Protein AF-A0A0A9CPP1-F1 (afdb_monomer_lite)

InterPro domains:
  IPR005804 Fatty acid desaturase domain [PF00487] (7-108)
  IPR012171 Fatty acid desaturase [PTHR32100] (2-114)

Sequence (118 aa):
MVSTTCWCIMLASLFAMACVFGPVQVLKMYGLPYLVFVMWLDLVTYLHHHGHHDLPWYRGEEWSYLRGGLTTVDRDYGWINNIHHNIGTHVIHHLFPQIPHYHLVEAVSSLHPLVLFF

Organism: Arundo donax (NCBI:txid35708)

Foldseek 3Di:
DVVVVVVVVVVVVLVVCCVVVNNVVSCVPPVVVVVVVVVVVVVVVCQFQDDPDDQDDDDDPRDDLLSSLLSTAADDPDPCCVVVLVCSLRSVCSVCVVPGSVCSVVVCVVCVVPSPPD

Secondary structure (DSSP, 8-state):
-HHHHHHHHHHHHHHHHHHHH-HHHHIIIIIHHHHHHHHHHHHHHHHHH--SS------GGG--HHHHHHT------GGGTTTTTTTT-HHHHHH-TTS-TTTHHHHHHHHHHHHTT-

Radius of gyration: 18.93 Å; chains: 1; bounding box: 43×38×48 Å

pLDDT: mean 90.78, std 11.76, range [37.59, 98.56]

Structure (mmCIF, N/CA/C/O backbone):
data_AF-A0A0A9CPP1-F1
#
_entry.id   AF-A0A0A9CPP1-F1
#
loop_
_atom_site.group_PDB
_atom_site.id
_atom_site.type_symbol
_atom_site.label_atom_id
_atom_site.label_alt_id
_atom_site.label_comp_id
_atom_site.label_asym_id
_atom_site.label_entity_id
_atom_site.label_seq_id
_atom_site.pdbx_PDB_ins_code
_atom_site.Cartn_x
_atom_site.Cartn_y
_atom_site.Cartn_z
_atom_site.occupancy
_atom_site.B_iso_or_equiv
_atom_site.auth_seq_id
_atom_site.auth_comp_id
_atom_site.auth_asym_id
_atom_site.auth_atom_id
_atom_site.pdbx_PDB_model_num
ATOM 1 N N . MET A 1 1 ? 12.052 17.957 -2.117 1.00 85.25 1 MET A N 1
ATOM 2 C CA . MET A 1 1 ? 13.307 17.689 -2.856 1.00 85.25 1 MET A CA 1
ATOM 3 C C . MET A 1 1 ? 13.646 16.204 -2.870 1.00 85.25 1 MET A C 1
ATOM 5 O O . MET A 1 1 ? 13.706 15.657 -3.956 1.00 85.25 1 MET A O 1
ATOM 9 N N . VAL A 1 2 ? 13.789 15.532 -1.717 1.00 95.25 2 VAL A N 1
ATOM 10 C CA . VAL A 1 2 ? 14.128 14.089 -1.662 1.00 95.25 2 VAL A CA 1
ATOM 11 C C . VAL A 1 2 ? 13.146 13.211 -2.449 1.00 95.25 2 VAL A C 1
ATOM 13 O O . VAL A 1 2 ? 13.579 12.433 -3.289 1.00 95.25 2 VAL A O 1
ATOM 16 N N . SER A 1 3 ? 11.834 13.383 -2.251 1.00 95.25 3 SER A N 1
ATOM 17 C CA . SER A 1 3 ? 10.810 12.613 -2.973 1.00 95.25 3 SER A CA 1
ATOM 18 C C . SER A 1 3 ? 10.923 12.772 -4.492 1.00 95.25 3 SER A C 1
ATOM 20 O O . SER A 1 3 ? 10.974 11.780 -5.209 1.00 95.25 3 SER A O 1
ATOM 22 N N . THR A 1 4 ? 11.028 14.010 -4.980 1.00 96.12 4 THR A N 1
ATOM 23 C CA . THR A 1 4 ? 11.222 14.320 -6.404 1.00 96.12 4 THR A CA 1
ATOM 24 C C . THR A 1 4 ? 12.469 13.638 -6.958 1.00 96.12 4 THR A C 1
ATOM 26 O O . THR A 1 4 ? 12.401 13.003 -8.006 1.00 96.12 4 THR A O 1
ATOM 29 N N . THR A 1 5 ? 13.589 13.703 -6.235 1.00 97.38 5 THR A N 1
ATOM 30 C CA . THR A 1 5 ? 14.833 13.038 -6.635 1.00 97.38 5 THR A CA 1
ATOM 31 C C . THR A 1 5 ? 14.661 11.519 -6.724 1.00 97.38 5 THR A C 1
ATOM 33 O O . THR A 1 5 ? 15.059 10.929 -7.725 1.00 97.38 5 THR A O 1
ATOM 36 N N . CYS A 1 6 ? 14.030 10.880 -5.733 1.00 97.62 6 CYS A N 1
ATOM 37 C CA . CYS A 1 6 ? 13.767 9.437 -5.751 1.00 97.62 6 CYS A CA 1
ATOM 38 C C . CYS A 1 6 ? 12.897 9.021 -6.946 1.00 97.62 6 CYS A C 1
ATOM 40 O O . CYS A 1 6 ? 13.201 8.028 -7.606 1.00 97.62 6 CYS A O 1
ATOM 42 N N . TRP A 1 7 ? 11.857 9.799 -7.260 1.00 97.19 7 TRP A N 1
ATOM 43 C CA . TRP A 1 7 ? 11.009 9.558 -8.430 1.00 97.19 7 TRP A CA 1
ATOM 44 C C . TRP A 1 7 ? 11.787 9.680 -9.741 1.00 97.19 7 TRP A C 1
ATOM 46 O O . TRP A 1 7 ? 11.686 8.795 -10.591 1.00 97.19 7 TRP A O 1
ATOM 56 N N . CYS A 1 8 ? 12.609 10.721 -9.896 1.00 97.94 8 CYS A N 1
ATOM 57 C CA . CYS A 1 8 ? 13.445 10.877 -11.086 1.00 97.94 8 CYS A CA 1
ATOM 58 C C . CYS A 1 8 ? 14.426 9.711 -11.258 1.00 97.94 8 CYS A C 1
ATOM 60 O O . CYS A 1 8 ? 14.574 9.206 -12.370 1.00 97.94 8 CYS A O 1
ATOM 62 N N . ILE A 1 9 ? 15.060 9.255 -10.172 1.00 98.19 9 ILE A N 1
ATOM 63 C CA . ILE A 1 9 ? 15.967 8.099 -10.202 1.00 98.19 9 ILE A CA 1
ATOM 64 C C . ILE A 1 9 ? 15.213 6.841 -10.639 1.00 98.19 9 ILE A C 1
ATOM 66 O O . ILE A 1 9 ? 15.661 6.168 -11.562 1.00 98.19 9 ILE A O 1
ATOM 70 N N . MET A 1 10 ? 14.051 6.553 -10.042 1.00 97.12 10 MET A N 1
ATOM 71 C CA . MET A 1 10 ? 13.237 5.388 -10.407 1.00 97.12 10 MET A CA 1
ATOM 72 C C . MET A 1 10 ? 12.867 5.394 -11.897 1.00 97.12 10 MET A C 1
ATOM 74 O O . MET A 1 10 ? 13.075 4.398 -12.592 1.00 97.12 10 MET A O 1
ATOM 78 N N . LEU A 1 11 ? 12.367 6.522 -12.412 1.00 97.56 11 LEU A N 1
ATOM 79 C CA . LEU A 1 11 ? 11.989 6.650 -13.823 1.00 97.56 11 LEU A CA 1
ATOM 80 C C . LEU A 1 11 ? 13.194 6.485 -14.758 1.00 97.56 11 LEU A C 1
ATOM 82 O O . LEU A 1 11 ? 13.094 5.779 -15.762 1.00 97.56 11 LEU A O 1
ATOM 86 N N . ALA A 1 12 ? 14.341 7.078 -14.414 1.00 98.44 12 ALA A N 1
ATOM 87 C CA . ALA A 1 12 ? 15.573 6.921 -15.181 1.00 98.44 12 ALA A CA 1
ATOM 88 C C . ALA A 1 12 ? 16.065 5.463 -15.185 1.00 98.44 12 ALA A C 1
ATOM 90 O O . ALA A 1 12 ? 16.463 4.957 -16.233 1.00 98.44 12 ALA A O 1
ATOM 91 N N . SER A 1 13 ? 15.990 4.762 -14.048 1.00 98.12 13 SER A N 1
ATOM 92 C CA . SER A 1 13 ? 16.339 3.341 -13.952 1.00 98.12 13 SER A CA 1
ATOM 93 C C . SER A 1 13 ? 15.414 2.462 -14.795 1.00 98.12 13 SER A C 1
ATOM 95 O O . SER A 1 13 ? 15.901 1.607 -15.532 1.00 98.12 13 SER A O 1
ATOM 97 N N . LEU A 1 14 ? 14.097 2.683 -14.741 1.00 98.00 14 LEU A N 1
ATOM 98 C CA . LEU A 1 14 ? 13.128 1.953 -15.569 1.00 98.00 14 LEU A CA 1
ATOM 99 C C . LEU A 1 14 ? 13.359 2.204 -17.063 1.00 98.00 14 LEU A C 1
ATOM 101 O O . LEU A 1 14 ? 13.321 1.260 -17.852 1.00 98.00 14 LEU A O 1
ATOM 105 N N . PHE A 1 15 ? 13.654 3.450 -17.445 1.00 98.31 15 PHE A N 1
ATOM 106 C CA . PHE A 1 15 ? 13.994 3.801 -18.822 1.00 98.31 15 PHE A CA 1
ATOM 107 C C . PHE A 1 15 ? 15.286 3.113 -19.281 1.00 98.31 15 PHE A C 1
ATOM 109 O O . PHE A 1 15 ? 15.295 2.459 -20.321 1.00 98.31 15 PHE A O 1
ATOM 116 N N . ALA A 1 16 ? 16.352 3.176 -18.478 1.00 98.56 16 ALA A N 1
ATOM 117 C CA . ALA A 1 16 ? 17.609 2.493 -18.771 1.00 98.56 16 ALA A CA 1
ATOM 118 C C . ALA A 1 16 ? 17.409 0.974 -18.924 1.00 98.56 16 ALA A C 1
ATOM 120 O O . ALA A 1 16 ? 17.894 0.381 -19.888 1.00 98.56 16 ALA A O 1
ATOM 121 N N . MET A 1 17 ? 16.633 0.344 -18.036 1.00 98.31 17 MET A N 1
ATOM 122 C CA . MET A 1 17 ? 16.286 -1.076 -18.157 1.00 98.31 17 MET A CA 1
ATOM 123 C C . MET A 1 17 ? 15.471 -1.369 -19.420 1.00 98.31 17 MET A C 1
ATOM 125 O O . MET A 1 17 ? 15.704 -2.393 -20.058 1.00 98.31 17 MET A O 1
ATOM 129 N N . ALA A 1 18 ? 14.558 -0.483 -19.822 1.00 98.25 18 ALA A N 1
ATOM 130 C CA . ALA A 1 18 ? 13.790 -0.649 -21.054 1.00 98.25 18 ALA A CA 1
ATOM 131 C C . ALA A 1 18 ? 14.683 -0.551 -22.301 1.00 98.25 18 ALA A C 1
ATOM 133 O O . ALA A 1 18 ? 14.459 -1.285 -23.261 1.00 98.25 18 ALA A O 1
ATOM 134 N N . CYS A 1 19 ? 15.719 0.294 -22.278 1.00 98.31 19 CYS A N 1
ATOM 135 C CA . CYS A 1 19 ? 16.718 0.367 -23.344 1.00 98.31 19 CYS A CA 1
ATOM 136 C C . CYS A 1 19 ? 17.603 -0.889 -23.420 1.00 98.31 19 CYS A C 1
ATOM 138 O O . CYS A 1 19 ? 17.942 -1.315 -24.520 1.00 98.31 19 CYS A O 1
ATOM 140 N N . VAL A 1 20 ? 17.973 -1.483 -22.279 1.00 98.31 20 VAL A N 1
ATOM 141 C CA . VAL A 1 20 ? 18.879 -2.649 -22.222 1.00 98.31 20 VAL A CA 1
ATOM 142 C C . VAL A 1 20 ? 18.149 -3.973 -22.470 1.00 98.31 20 VAL A C 1
ATOM 144 O O . VAL A 1 20 ? 18.632 -4.813 -23.224 1.00 98.31 20 VAL A O 1
ATOM 147 N N . PHE A 1 21 ? 16.988 -4.173 -21.843 1.00 97.62 21 PHE A N 1
ATOM 148 C CA . PHE A 1 21 ? 16.251 -5.446 -21.846 1.00 97.62 21 PHE A CA 1
ATOM 149 C C . PHE A 1 21 ? 14.990 -5.427 -22.721 1.00 97.62 21 PHE A C 1
ATOM 151 O O . PHE A 1 21 ? 14.325 -6.450 -22.881 1.00 97.62 21 PHE A O 1
ATOM 158 N N . GLY A 1 22 ? 14.652 -4.270 -23.287 1.00 98.12 22 GLY A N 1
ATOM 159 C CA . GLY A 1 22 ? 13.445 -4.055 -24.073 1.00 98.12 22 GLY A CA 1
ATOM 160 C C . GLY A 1 22 ? 12.240 -3.628 -23.218 1.00 98.12 22 GLY A C 1
ATOM 161 O O . GLY A 1 22 ? 12.043 -4.114 -22.098 1.00 98.12 22 GLY A O 1
ATOM 162 N N . PRO A 1 23 ? 11.366 -2.753 -23.747 1.00 97.06 23 PRO A N 1
ATOM 163 C CA . PRO A 1 23 ? 10.232 -2.206 -22.999 1.00 97.06 23 PRO A CA 1
ATOM 164 C C . PRO A 1 23 ? 9.194 -3.270 -22.617 1.00 97.06 23 PRO A C 1
ATOM 166 O O . PRO A 1 23 ? 8.598 -3.190 -21.547 1.00 97.06 23 PRO A O 1
ATOM 169 N N . VAL A 1 24 ? 9.006 -4.300 -23.451 1.00 98.00 24 VAL A N 1
ATOM 170 C CA . VAL A 1 24 ? 8.065 -5.400 -23.171 1.00 98.00 24 VAL A CA 1
ATOM 171 C C . VAL A 1 24 ? 8.496 -6.194 -21.937 1.00 98.00 24 VAL A C 1
ATOM 173 O O . VAL A 1 24 ? 7.652 -6.560 -21.121 1.00 98.00 24 VAL A O 1
ATOM 176 N N . GLN A 1 25 ? 9.798 -6.432 -21.761 1.00 97.88 25 GLN A N 1
ATOM 177 C CA . GLN A 1 25 ? 10.305 -7.167 -20.604 1.00 97.88 25 GLN A CA 1
ATOM 178 C C . GLN A 1 25 ? 10.105 -6.368 -19.311 1.00 97.88 25 GLN A C 1
ATOM 180 O O . GLN A 1 25 ? 9.624 -6.917 -18.320 1.00 97.88 25 GLN A O 1
ATOM 185 N N . VAL A 1 26 ? 10.392 -5.062 -19.332 1.00 98.25 26 VAL A N 1
ATOM 186 C CA . VAL A 1 26 ? 10.143 -4.168 -18.186 1.00 98.25 26 VAL A CA 1
ATOM 187 C C . VAL A 1 26 ? 8.651 -4.081 -17.865 1.00 98.25 26 VAL A C 1
ATOM 189 O O . VAL A 1 26 ? 8.267 -4.173 -16.698 1.00 98.25 26 VAL A O 1
ATOM 192 N N . LEU A 1 27 ? 7.787 -3.982 -18.879 1.00 97.56 27 LEU A N 1
ATOM 193 C CA . LEU A 1 27 ? 6.338 -3.982 -18.679 1.00 97.56 27 LEU A CA 1
ATOM 194 C C . LEU A 1 27 ? 5.863 -5.275 -18.002 1.00 97.56 27 LEU A C 1
ATOM 196 O O . LEU A 1 27 ? 5.079 -5.208 -17.063 1.00 97.56 27 LEU A O 1
ATOM 200 N N . LYS A 1 28 ? 6.353 -6.443 -18.430 1.00 97.69 28 LYS A N 1
ATOM 201 C CA . LYS A 1 28 ? 5.955 -7.734 -17.845 1.00 97.69 28 LYS A CA 1
ATOM 202 C C . LYS A 1 28 ? 6.444 -7.918 -16.410 1.00 97.69 28 LYS A C 1
ATOM 204 O O . LYS A 1 28 ? 5.701 -8.450 -15.594 1.00 97.69 28 LYS A O 1
ATOM 209 N N . MET A 1 29 ? 7.674 -7.501 -16.113 1.00 96.81 29 MET A N 1
ATOM 210 C CA . MET A 1 29 ? 8.308 -7.760 -14.813 1.00 96.81 29 MET A CA 1
ATOM 211 C C . MET A 1 29 ? 8.023 -6.687 -13.761 1.00 96.81 29 MET A C 1
ATOM 213 O O . MET A 1 29 ? 8.085 -6.981 -12.573 1.00 96.81 29 MET A O 1
ATOM 217 N N . TYR A 1 30 ? 7.727 -5.456 -14.180 1.00 96.75 30 TYR A N 1
ATOM 218 C CA . TYR A 1 30 ? 7.488 -4.334 -13.272 1.00 96.75 30 TYR A CA 1
ATOM 219 C C . TYR A 1 30 ? 6.114 -3.704 -13.488 1.00 96.75 30 TYR A C 1
ATOM 221 O O . TYR A 1 30 ? 5.331 -3.613 -12.549 1.00 96.75 30 TYR A O 1
ATOM 229 N N . GLY A 1 31 ? 5.790 -3.314 -14.724 1.00 96.94 31 GLY A N 1
ATOM 230 C CA . GLY A 1 31 ? 4.564 -2.564 -15.010 1.00 96.94 31 GLY A CA 1
ATOM 231 C C . GLY A 1 31 ? 3.279 -3.331 -14.680 1.00 96.94 31 GLY A C 1
ATOM 232 O O . GLY A 1 31 ? 2.438 -2.820 -13.949 1.00 96.94 31 GLY A O 1
ATOM 233 N N . LEU A 1 32 ? 3.133 -4.566 -15.169 1.00 97.88 32 LEU A N 1
ATOM 234 C CA . LEU A 1 32 ? 1.954 -5.395 -14.906 1.00 97.88 32 LEU A CA 1
ATOM 235 C C . LEU A 1 32 ? 1.807 -5.747 -13.414 1.00 97.88 32 LEU A C 1
ATOM 237 O O . LEU A 1 32 ? 0.726 -5.496 -12.881 1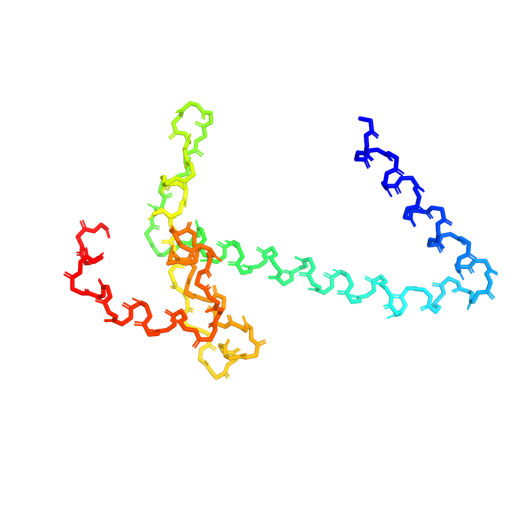.00 97.88 32 LEU A O 1
ATOM 241 N N . PRO A 1 33 ? 2.842 -6.249 -12.703 1.00 97.12 33 PRO A N 1
ATOM 242 C CA . PRO A 1 33 ? 2.749 -6.468 -11.259 1.00 97.12 33 PRO A CA 1
ATOM 243 C C . PRO A 1 33 ? 2.391 -5.202 -10.477 1.00 97.12 33 PRO A C 1
ATOM 245 O O . PRO A 1 33 ? 1.546 -5.260 -9.586 1.00 97.12 33 PRO A O 1
ATOM 248 N N . TYR A 1 34 ? 2.978 -4.056 -10.836 1.00 97.12 34 TYR A N 1
ATOM 249 C CA . TYR A 1 34 ? 2.670 -2.774 -10.205 1.00 97.12 34 TYR A CA 1
ATOM 250 C C . TYR A 1 34 ? 1.202 -2.380 -10.400 1.00 97.12 34 TYR A C 1
ATOM 252 O O . TYR A 1 34 ? 0.531 -2.044 -9.430 1.00 97.12 34 TYR A O 1
ATOM 260 N N . LEU A 1 35 ? 0.677 -2.476 -11.626 1.00 97.81 35 LEU A N 1
ATOM 261 C CA . LEU A 1 35 ? -0.729 -2.170 -11.908 1.00 97.81 35 LEU A CA 1
ATOM 262 C C . LEU A 1 35 ? -1.679 -3.085 -11.133 1.00 97.81 35 LEU A C 1
ATOM 264 O O . LEU A 1 35 ? -2.647 -2.599 -10.555 1.00 97.81 35 LEU A O 1
ATOM 268 N N . VAL A 1 36 ? -1.400 -4.391 -11.091 1.00 97.12 36 VAL A N 1
ATOM 269 C CA . VAL A 1 36 ? -2.205 -5.348 -10.315 1.00 97.12 36 VAL A CA 1
ATOM 270 C C . VAL A 1 36 ? -2.188 -4.987 -8.832 1.00 97.12 36 VAL A C 1
ATOM 272 O O . VAL A 1 36 ? -3.245 -4.955 -8.210 1.00 97.12 36 VAL A O 1
ATOM 275 N N . PHE A 1 37 ? -1.017 -4.667 -8.279 1.00 95.62 37 PHE A N 1
ATOM 276 C CA . PHE A 1 37 ? -0.881 -4.270 -6.881 1.00 95.62 37 PHE A CA 1
ATOM 277 C C . PHE A 1 37 ? -1.635 -2.973 -6.560 1.00 95.62 37 PHE A C 1
ATOM 279 O O . PHE A 1 37 ? -2.345 -2.926 -5.559 1.00 95.62 37 PHE A O 1
ATOM 286 N N . VAL A 1 38 ? -1.534 -1.949 -7.417 1.00 97.12 38 VAL A N 1
ATOM 287 C CA . VAL A 1 38 ? -2.264 -0.679 -7.253 1.00 97.12 38 VAL A CA 1
ATOM 288 C C . VAL A 1 38 ? -3.772 -0.909 -7.313 1.00 97.12 38 VAL A C 1
ATOM 290 O O . VAL A 1 38 ? -4.477 -0.506 -6.396 1.00 97.12 38 VAL A O 1
ATOM 293 N N . MET A 1 39 ? -4.265 -1.615 -8.337 1.00 97.50 39 MET A N 1
ATOM 294 C CA . MET A 1 39 ? -5.697 -1.919 -8.460 1.00 97.50 39 MET A CA 1
ATOM 295 C C . MET A 1 39 ? -6.215 -2.730 -7.268 1.00 97.50 39 MET A C 1
ATOM 297 O O . MET A 1 39 ? -7.320 -2.484 -6.789 1.00 97.50 39 MET A O 1
ATOM 301 N N . TRP A 1 40 ? -5.426 -3.692 -6.781 1.00 95.81 40 TRP A N 1
ATOM 302 C CA . TRP A 1 40 ? -5.770 -4.475 -5.599 1.00 95.81 40 TRP A CA 1
ATOM 303 C C . TRP A 1 40 ? -5.832 -3.608 -4.337 1.00 95.81 40 TRP A C 1
ATOM 305 O O . TRP A 1 40 ? -6.836 -3.672 -3.630 1.00 95.81 40 TRP A O 1
ATOM 315 N N . LEU A 1 41 ? -4.818 -2.773 -4.076 1.00 95.44 41 LEU A N 1
ATOM 316 C CA . LEU A 1 41 ? -4.808 -1.875 -2.918 1.00 95.44 41 LEU A CA 1
ATOM 317 C C . LEU A 1 41 ? -5.942 -0.845 -2.958 1.00 95.44 41 LEU A C 1
ATOM 319 O O . LEU A 1 41 ? -6.575 -0.607 -1.928 1.00 95.44 41 LEU A O 1
ATOM 323 N N . ASP A 1 42 ? -6.230 -0.264 -4.121 1.00 96.50 42 ASP A N 1
ATOM 324 C CA . ASP A 1 42 ? -7.344 0.673 -4.291 1.00 96.50 42 ASP A CA 1
ATOM 325 C C . ASP A 1 42 ? -8.681 -0.012 -4.001 1.00 96.50 42 ASP A C 1
ATOM 327 O O . ASP A 1 42 ? -9.510 0.529 -3.267 1.00 96.50 42 ASP A O 1
ATOM 331 N N . LEU A 1 43 ? -8.875 -1.232 -4.517 1.00 95.62 43 LEU A N 1
ATOM 332 C CA . LEU A 1 43 ? -10.089 -2.009 -4.286 1.00 95.62 43 LEU A CA 1
ATOM 333 C C . LEU A 1 43 ? -10.297 -2.313 -2.798 1.00 95.62 43 LEU A C 1
ATOM 335 O O . LEU A 1 43 ? -11.371 -2.032 -2.267 1.00 95.62 43 LEU A O 1
ATOM 339 N N . VAL A 1 44 ? -9.299 -2.879 -2.113 1.00 95.12 44 VAL A N 1
ATOM 340 C CA . VAL A 1 44 ? -9.445 -3.232 -0.687 1.00 95.12 44 VAL A CA 1
ATOM 341 C C . VAL A 1 44 ? -9.604 -1.986 0.181 1.00 95.12 44 VAL A C 1
ATOM 343 O O . VAL A 1 44 ? -10.444 -1.977 1.074 1.00 95.12 44 VAL A O 1
ATOM 346 N N . THR A 1 45 ? -8.894 -0.896 -0.130 1.00 93.06 45 THR A N 1
ATOM 347 C CA . THR A 1 45 ? -9.062 0.387 0.568 1.00 93.06 45 THR A CA 1
ATOM 348 C C . THR A 1 45 ? -10.481 0.913 0.375 1.00 93.06 45 THR A C 1
ATOM 350 O O . THR A 1 45 ? -11.150 1.260 1.344 1.00 93.06 45 THR A O 1
ATOM 353 N N . TYR A 1 46 ? -10.996 0.913 -0.855 1.00 92.94 46 TYR A N 1
ATOM 354 C CA . TYR A 1 46 ? -12.376 1.310 -1.109 1.00 92.94 46 TYR A CA 1
ATOM 355 C C . TYR A 1 46 ? -13.362 0.481 -0.274 1.00 92.94 46 TYR A C 1
ATOM 357 O O . TYR A 1 46 ? -14.202 1.055 0.419 1.00 92.94 46 TYR A O 1
ATOM 365 N N . LEU A 1 47 ? -13.216 -0.848 -0.274 1.00 92.88 47 LEU A N 1
ATOM 366 C CA . LEU A 1 47 ? -14.082 -1.761 0.477 1.00 92.88 47 LEU A CA 1
ATOM 367 C C . LEU A 1 47 ? -13.992 -1.576 1.997 1.00 92.88 47 LEU A C 1
ATOM 369 O O . LEU A 1 47 ? -15.002 -1.746 2.682 1.00 92.88 47 LEU A O 1
ATOM 373 N N . HIS A 1 48 ? -12.821 -1.240 2.537 1.00 93.00 48 HIS A N 1
ATOM 374 C CA . HIS A 1 48 ? -12.648 -0.979 3.970 1.00 93.00 48 HIS A CA 1
ATOM 375 C C . HIS A 1 48 ? -13.241 0.364 4.405 1.00 93.00 48 HIS A C 1
ATOM 377 O O . HIS A 1 48 ? -13.582 0.532 5.570 1.00 93.00 48 HIS A O 1
ATOM 383 N N . HIS A 1 49 ? -13.379 1.318 3.487 1.00 90.62 49 HIS A N 1
ATOM 384 C CA . HIS A 1 49 ? -13.869 2.664 3.788 1.00 90.62 49 HIS A CA 1
ATOM 385 C C . HIS A 1 49 ? -15.302 2.930 3.290 1.00 90.62 49 HIS A C 1
ATOM 387 O O . HIS A 1 49 ? -15.813 4.031 3.470 1.00 90.62 49 HIS A O 1
ATOM 393 N N . HIS A 1 50 ? -15.964 1.940 2.680 1.00 88.69 50 HIS A N 1
ATOM 394 C CA . HIS A 1 50 ? -17.353 2.030 2.213 1.00 88.69 50 HIS A CA 1
ATOM 395 C C . HIS A 1 50 ? -18.120 0.767 2.610 1.00 88.69 50 HIS A C 1
ATOM 397 O O . HIS A 1 50 ? -17.701 -0.331 2.255 1.00 88.69 50 HIS A O 1
ATOM 403 N N . GLY A 1 51 ? -19.242 0.900 3.325 1.00 77.44 51 GLY A N 1
ATOM 404 C CA . GLY A 1 51 ? -20.031 -0.215 3.867 1.00 77.44 51 GLY A CA 1
ATOM 405 C C . GLY A 1 51 ? -21.531 -0.115 3.576 1.00 77.44 51 GLY A C 1
ATOM 406 O O . GLY A 1 51 ? -21.975 0.769 2.854 1.00 77.44 51 GLY A O 1
ATOM 407 N N . HIS A 1 52 ? -22.322 -1.040 4.138 1.00 68.25 52 HIS A N 1
ATOM 408 C CA . HIS A 1 52 ? -23.793 -1.022 4.029 1.00 68.25 52 HIS A CA 1
ATOM 409 C C . HIS A 1 52 ? -24.443 0.164 4.758 1.00 68.25 52 HIS A C 1
ATOM 411 O O . HIS A 1 52 ? -25.576 0.523 4.449 1.00 68.25 52 HIS A O 1
ATOM 417 N N . HIS A 1 53 ? -23.729 0.752 5.717 1.00 69.81 53 HIS A N 1
ATOM 418 C CA . HIS A 1 53 ? -24.097 1.986 6.395 1.00 69.81 53 HIS A CA 1
ATOM 419 C C . HIS A 1 53 ? -23.169 3.110 5.933 1.00 69.81 53 HIS A C 1
ATOM 421 O O . HIS A 1 53 ? -21.992 2.861 5.657 1.00 69.81 53 HIS A O 1
ATOM 427 N N . ASP A 1 54 ? -23.692 4.334 5.870 1.00 76.88 54 ASP A N 1
ATOM 428 C CA . ASP A 1 54 ? -22.906 5.517 5.525 1.00 76.88 54 ASP A CA 1
ATOM 429 C C . ASP A 1 54 ? -21.840 5.766 6.604 1.00 76.88 54 ASP A C 1
ATOM 431 O O . ASP A 1 54 ? -22.143 6.202 7.716 1.00 76.88 54 ASP A O 1
ATOM 435 N N . LEU A 1 55 ? -20.580 5.463 6.280 1.00 84.62 55 LEU A N 1
ATOM 436 C CA . LEU A 1 55 ? -19.435 5.765 7.137 1.00 84.62 55 LEU A CA 1
ATOM 437 C C . LEU A 1 55 ? -19.071 7.251 6.989 1.00 84.62 55 LEU A C 1
ATOM 439 O O . LEU A 1 55 ? -18.987 7.744 5.859 1.00 84.62 55 LEU A O 1
ATOM 443 N N . PRO A 1 56 ? -18.822 7.985 8.090 1.00 87.94 56 PRO A N 1
ATOM 444 C CA . PRO A 1 56 ? -18.432 9.387 8.011 1.00 87.94 56 PRO A CA 1
ATOM 445 C C . PRO A 1 56 ? -17.122 9.574 7.236 1.00 87.94 56 PRO A C 1
ATOM 447 O O . PRO A 1 56 ? -16.083 9.034 7.610 1.00 87.94 56 PRO A O 1
ATOM 450 N N . TRP A 1 57 ? -17.149 10.403 6.190 1.00 87.69 57 TRP A N 1
ATOM 451 C CA . TRP A 1 57 ? -15.952 10.759 5.428 1.00 87.69 57 TRP A CA 1
ATOM 452 C C . TRP A 1 57 ? -15.384 12.104 5.892 1.00 87.69 57 TRP A C 1
ATOM 454 O O . TRP A 1 57 ? -15.683 13.159 5.326 1.00 87.69 57 TRP A O 1
ATOM 464 N N . TYR A 1 58 ? -14.553 12.074 6.934 1.00 90.44 58 TYR A N 1
ATOM 465 C CA . TYR A 1 58 ? -13.944 13.288 7.481 1.00 90.44 58 TYR A CA 1
ATOM 466 C C . TYR A 1 58 ? -12.944 13.930 6.510 1.00 90.44 58 TYR A C 1
ATOM 468 O O . TYR A 1 58 ? -12.133 13.247 5.878 1.00 90.44 58 TYR A O 1
ATOM 476 N N . ARG A 1 59 ? -12.965 15.265 6.413 1.00 90.06 59 ARG A N 1
ATOM 477 C CA . ARG A 1 59 ? -12.048 16.061 5.577 1.00 90.06 59 ARG A CA 1
ATOM 478 C C . ARG A 1 59 ? -11.594 17.314 6.320 1.00 90.06 59 ARG A C 1
ATOM 480 O O . ARG A 1 59 ? -12.256 17.766 7.248 1.00 90.06 59 ARG A O 1
ATOM 487 N N . GLY A 1 60 ? -10.483 17.898 5.873 1.00 94.81 60 GLY A N 1
ATOM 488 C CA . GLY A 1 60 ? -9.957 19.135 6.453 1.00 94.81 60 GLY A CA 1
ATOM 489 C C . GLY A 1 60 ? -9.678 18.982 7.948 1.00 94.81 60 GLY A C 1
ATOM 490 O O . GLY A 1 60 ? -9.073 17.999 8.363 1.00 94.81 60 GLY A O 1
ATOM 491 N N . GLU A 1 61 ? -10.144 19.941 8.744 1.00 95.06 61 GLU A N 1
ATOM 492 C CA . GLU A 1 61 ? -9.924 19.981 10.197 1.00 95.06 61 GLU A CA 1
ATOM 493 C C . GLU A 1 61 ? -10.686 18.894 10.972 1.00 95.06 61 GLU A C 1
ATOM 495 O O . GLU A 1 61 ? -10.317 18.565 12.098 1.00 95.06 61 GLU A O 1
ATOM 500 N N . GLU A 1 62 ? -11.728 18.295 10.388 1.00 92.75 62 GLU A N 1
ATOM 501 C CA . GLU A 1 62 ? -12.475 17.214 11.041 1.00 92.75 62 GLU A CA 1
ATOM 502 C C . GLU A 1 62 ? -11.742 15.869 10.991 1.00 92.75 62 GLU A C 1
ATOM 504 O O . GLU A 1 62 ? -12.062 14.959 11.767 1.00 92.75 62 GLU A O 1
ATOM 509 N N . TRP A 1 63 ? -10.777 15.736 10.076 1.00 94.75 63 TRP A N 1
ATOM 510 C CA . TRP A 1 63 ? -10.014 14.514 9.878 1.00 94.75 63 TRP A CA 1
ATOM 511 C C . TRP A 1 63 ? -8.893 14.386 10.911 1.00 94.75 63 TRP A C 1
ATOM 513 O O . TRP A 1 63 ? -8.122 15.309 11.161 1.00 94.75 63 TRP A O 1
ATOM 523 N N . SER A 1 64 ? -8.760 13.189 11.473 1.00 94.06 64 SER A N 1
ATOM 524 C CA . SER A 1 64 ? -7.597 12.786 12.257 1.00 94.06 64 SER A CA 1
ATOM 525 C C . SER A 1 64 ? -7.284 11.321 11.982 1.00 94.06 64 SER A C 1
ATOM 527 O O . SER A 1 64 ? -8.172 10.565 11.589 1.00 94.06 64 SER A O 1
ATOM 529 N N . TYR A 1 65 ? -6.037 10.903 12.217 1.00 89.19 65 TYR A N 1
ATOM 530 C CA . TYR A 1 65 ? -5.620 9.511 12.015 1.00 89.19 65 TYR A CA 1
ATOM 531 C C . TYR A 1 65 ? -6.520 8.527 12.782 1.00 89.19 65 TYR A C 1
ATOM 533 O O . TYR A 1 65 ? -7.006 7.554 12.216 1.00 89.19 65 TYR A O 1
ATOM 541 N N . LEU A 1 66 ? -6.834 8.849 14.043 1.00 91.19 66 LEU A N 1
ATOM 542 C CA . LEU A 1 66 ? -7.719 8.042 14.880 1.00 91.19 66 LEU A CA 1
ATOM 543 C C . LEU A 1 66 ? -9.143 7.961 14.312 1.00 91.19 66 LEU A C 1
ATOM 545 O O . LEU A 1 66 ? -9.695 6.871 14.202 1.00 91.19 66 LEU A O 1
ATOM 549 N N . ARG A 1 67 ? -9.736 9.098 13.920 1.00 91.06 67 ARG A N 1
ATOM 550 C CA . ARG A 1 67 ? -11.082 9.120 13.325 1.00 91.06 67 ARG A CA 1
ATOM 551 C C . ARG A 1 67 ? -11.128 8.355 12.008 1.00 91.06 67 ARG A C 1
ATOM 553 O O . ARG A 1 67 ? -12.075 7.614 11.778 1.00 91.06 67 ARG A O 1
ATOM 560 N N . GLY A 1 68 ? -10.101 8.510 11.174 1.00 90.25 68 GLY A N 1
ATOM 561 C CA . GLY A 1 68 ? -9.977 7.793 9.910 1.00 90.25 68 GLY A CA 1
ATOM 562 C C . GLY A 1 68 ? -9.882 6.281 10.103 1.00 90.25 68 GLY A C 1
ATOM 563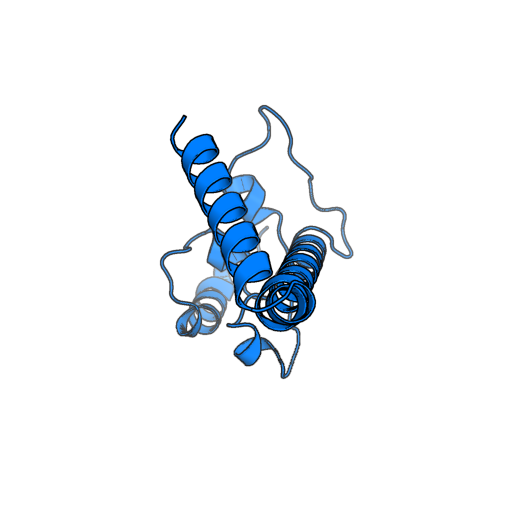 O O . GLY A 1 68 ? -10.550 5.556 9.380 1.00 90.25 68 GLY A O 1
ATOM 564 N N . GLY A 1 69 ? -9.116 5.809 11.094 1.00 90.50 69 GLY A N 1
ATOM 565 C CA . GLY A 1 69 ? -9.002 4.379 11.407 1.00 90.50 69 GLY A CA 1
ATOM 566 C C . GLY A 1 69 ? -10.278 3.776 12.006 1.00 90.50 69 GLY A C 1
ATOM 567 O O . GLY A 1 69 ? -10.670 2.673 11.630 1.00 90.50 69 GLY A O 1
ATOM 568 N N . LEU A 1 70 ? -10.961 4.517 12.890 1.00 89.81 70 LEU A N 1
ATOM 569 C CA . LEU A 1 70 ? -12.212 4.078 13.526 1.00 89.81 70 LEU A CA 1
ATOM 570 C C . LEU A 1 70 ? -13.428 4.103 12.589 1.00 89.81 70 LEU A C 1
ATOM 572 O O . LEU A 1 70 ? -14.413 3.434 12.865 1.00 89.81 70 LEU A O 1
ATOM 576 N N . THR A 1 71 ? -13.373 4.850 11.485 1.00 90.31 71 THR A N 1
ATOM 577 C CA . THR A 1 71 ? -14.447 4.900 10.470 1.00 90.31 71 THR A CA 1
ATOM 578 C C . THR A 1 71 ? -14.193 3.955 9.300 1.00 90.31 71 THR A C 1
ATOM 580 O O . THR A 1 71 ? -14.586 4.218 8.164 1.00 90.31 71 THR A O 1
ATOM 583 N N . THR A 1 72 ? -13.533 2.835 9.582 1.00 90.81 72 THR A N 1
ATOM 584 C CA . THR A 1 72 ? -13.328 1.749 8.625 1.00 90.81 72 THR A CA 1
ATOM 585 C C . THR A 1 72 ? -14.088 0.499 9.036 1.00 90.81 72 THR A C 1
ATOM 587 O O . THR A 1 72 ? -14.579 0.395 10.156 1.00 90.81 72 THR A O 1
ATOM 590 N N . VAL A 1 73 ? -14.211 -0.445 8.109 1.00 90.56 73 VAL A N 1
ATOM 591 C CA . VAL A 1 73 ? -14.931 -1.700 8.304 1.00 90.56 73 VAL A CA 1
ATOM 592 C C . VAL A 1 73 ? -14.007 -2.856 7.968 1.00 90.56 73 VAL A C 1
ATOM 594 O O . VAL A 1 73 ? -13.445 -2.919 6.871 1.00 90.56 73 VAL A O 1
ATOM 597 N N . ASP A 1 74 ? -13.899 -3.789 8.910 1.00 92.50 74 ASP A N 1
ATOM 598 C CA . ASP A 1 74 ? -13.190 -5.042 8.700 1.00 92.50 74 ASP A CA 1
ATOM 599 C C . ASP A 1 74 ? -13.913 -5.909 7.660 1.00 92.50 74 ASP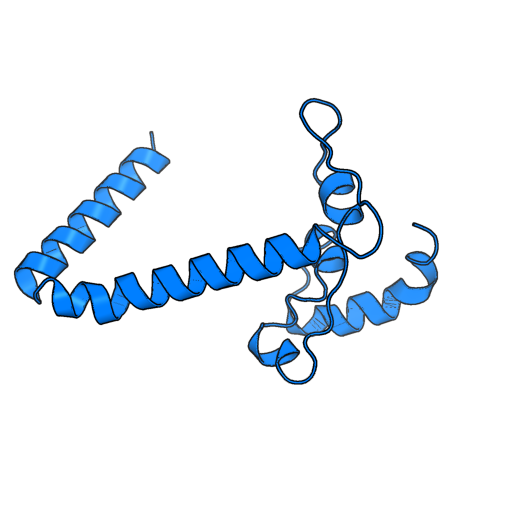 A C 1
ATOM 601 O O . ASP A 1 74 ? -15.146 -5.954 7.579 1.00 92.50 74 ASP A O 1
ATOM 605 N N . ARG A 1 75 ? -13.137 -6.612 6.835 1.00 92.25 75 ARG A N 1
ATOM 606 C CA . ARG A 1 75 ? -13.653 -7.458 5.753 1.00 92.25 75 ARG A CA 1
ATOM 607 C C . ARG A 1 75 ? -13.147 -8.878 5.889 1.00 92.25 75 ARG A C 1
ATOM 609 O O . ARG A 1 75 ? -11.947 -9.117 5.925 1.00 92.25 75 ARG A O 1
ATOM 616 N N . ASP A 1 76 ? -14.075 -9.824 5.882 1.00 93.38 76 ASP A N 1
ATOM 617 C CA . ASP A 1 76 ? -13.746 -11.234 5.736 1.00 93.38 76 ASP A CA 1
ATOM 618 C C . ASP A 1 76 ? -13.778 -11.616 4.250 1.00 93.38 76 ASP A C 1
ATOM 620 O O . ASP A 1 76 ? -14.840 -11.670 3.627 1.00 93.38 76 ASP A O 1
ATOM 624 N N . TYR A 1 77 ? -12.603 -11.869 3.672 1.00 93.69 77 TYR A N 1
ATOM 625 C CA . TYR A 1 77 ? -12.464 -12.360 2.300 1.00 93.69 77 TYR A CA 1
ATOM 626 C C . TYR A 1 77 ? -12.467 -13.901 2.229 1.00 93.69 77 TYR A C 1
ATOM 628 O O . TYR A 1 77 ? -12.237 -14.491 1.170 1.00 93.69 77 TYR A O 1
ATOM 636 N N . GLY A 1 78 ? -12.723 -14.579 3.349 1.00 94.75 78 GLY A N 1
ATOM 637 C CA . GLY A 1 78 ? -12.761 -16.028 3.467 1.00 94.75 78 GLY A CA 1
ATOM 638 C C . GLY A 1 78 ? -11.379 -16.661 3.324 1.00 94.75 78 GLY A C 1
ATOM 639 O O . GLY A 1 78 ? -10.405 -16.280 3.973 1.00 94.75 78 GLY A O 1
ATOM 640 N N . TRP A 1 79 ? -11.274 -17.662 2.452 1.00 94.75 79 TRP A N 1
ATOM 641 C CA . TRP A 1 79 ? -10.067 -18.484 2.332 1.00 94.75 79 TRP A CA 1
ATOM 642 C C . TRP A 1 79 ? -8.823 -17.715 1.843 1.00 94.75 79 TRP A C 1
ATOM 644 O O . TRP A 1 79 ? -7.706 -18.187 2.053 1.00 94.75 79 TRP A O 1
ATOM 654 N N . ILE A 1 80 ? -8.984 -16.526 1.242 1.00 95.25 80 ILE A N 1
ATOM 655 C CA . ILE A 1 80 ? -7.856 -15.698 0.776 1.00 95.25 80 ILE A CA 1
ATOM 656 C C . ILE A 1 80 ? -7.286 -14.764 1.851 1.00 95.25 80 ILE A C 1
ATOM 658 O O . ILE A 1 80 ? -6.260 -14.135 1.598 1.00 95.25 80 ILE A O 1
ATOM 662 N N . ASN A 1 81 ? -7.883 -14.682 3.047 1.00 94.38 81 ASN A N 1
ATOM 663 C CA . ASN A 1 81 ? -7.422 -13.769 4.103 1.00 94.38 81 ASN A CA 1
ATOM 664 C C . ASN A 1 81 ? -5.921 -13.918 4.392 1.00 94.38 81 ASN A C 1
ATOM 666 O O . ASN A 1 81 ? -5.188 -12.935 4.365 1.00 94.38 81 ASN A O 1
ATOM 670 N N . ASN A 1 82 ? -5.439 -15.152 4.561 1.00 93.25 82 ASN A N 1
ATOM 671 C CA . ASN A 1 82 ? -4.024 -15.420 4.837 1.00 93.25 82 ASN A CA 1
ATOM 672 C C . ASN A 1 82 ? -3.099 -15.067 3.657 1.00 93.25 82 ASN A C 1
ATOM 674 O O . ASN A 1 82 ? -1.964 -14.652 3.878 1.00 93.25 82 ASN A O 1
ATOM 678 N N . ILE A 1 83 ? -3.578 -15.203 2.413 1.00 93.50 83 ILE A N 1
ATOM 679 C CA . ILE A 1 83 ? -2.826 -14.829 1.200 1.00 93.50 83 ILE A CA 1
ATOM 680 C C . ILE A 1 83 ? -2.679 -13.307 1.132 1.00 93.50 83 ILE A C 1
ATOM 682 O O . ILE A 1 83 ? -1.637 -12.793 0.740 1.00 93.50 83 ILE A O 1
ATOM 686 N N . HIS A 1 84 ? -3.711 -12.587 1.566 1.00 92.25 84 HIS A N 1
ATOM 687 C CA . HIS A 1 84 ? -3.718 -11.133 1.671 1.00 92.25 84 HIS A CA 1
ATOM 688 C C . HIS A 1 84 ? -3.171 -10.633 3.013 1.00 92.25 84 HIS A C 1
ATOM 690 O O . HIS A 1 84 ? -3.491 -9.521 3.415 1.00 92.25 84 HIS A O 1
ATOM 696 N N . HIS A 1 85 ? -2.372 -11.427 3.732 1.00 94.38 85 HIS A N 1
ATOM 697 C CA . HIS A 1 85 ? -1.778 -11.015 5.007 1.00 94.38 85 HIS A CA 1
ATOM 698 C C . HIS A 1 85 ? -2.812 -10.488 6.018 1.00 94.38 85 HIS A C 1
ATOM 700 O O . HIS A 1 85 ? -2.556 -9.517 6.715 1.00 94.38 85 HIS A O 1
ATOM 706 N N . ASN A 1 86 ? -4.000 -11.090 6.079 1.00 95.19 86 ASN A N 1
ATOM 707 C CA . ASN A 1 86 ? -5.098 -10.658 6.945 1.00 95.19 86 ASN A CA 1
ATOM 708 C C . ASN A 1 86 ? -5.439 -9.162 6.809 1.00 95.19 86 ASN A C 1
ATOM 710 O O . ASN A 1 86 ? -5.891 -8.551 7.769 1.00 95.19 86 ASN A O 1
ATOM 714 N N . ILE A 1 87 ? -5.266 -8.563 5.622 1.00 95.19 87 ILE A N 1
ATOM 715 C CA . ILE A 1 87 ? -5.518 -7.129 5.379 1.00 95.19 87 ILE A CA 1
ATOM 716 C C . ILE A 1 87 ? -6.932 -6.675 5.775 1.00 95.19 87 ILE A C 1
ATOM 718 O O . ILE A 1 87 ? -7.154 -5.498 6.031 1.00 95.19 87 ILE A O 1
ATOM 722 N N . GLY A 1 88 ? -7.880 -7.613 5.833 1.00 94.25 88 GLY A N 1
ATOM 723 C CA . GLY A 1 88 ? -9.255 -7.381 6.251 1.00 94.25 88 GLY A CA 1
ATOM 724 C C . GLY A 1 88 ? -9.437 -7.001 7.721 1.00 94.25 88 GLY A C 1
ATOM 725 O O . GLY A 1 88 ? -10.474 -6.437 8.046 1.00 94.25 88 GLY A O 1
ATOM 726 N N . THR A 1 89 ? -8.456 -7.244 8.599 1.00 94.75 89 THR A N 1
ATOM 727 C CA . THR A 1 89 ? -8.444 -6.740 9.989 1.00 94.75 89 THR A CA 1
ATOM 728 C C . THR A 1 89 ? -7.938 -5.290 10.011 1.00 94.75 89 THR A C 1
ATOM 730 O O . THR A 1 89 ? -6.898 -4.967 10.597 1.00 94.75 89 THR A O 1
ATOM 733 N N . HIS A 1 90 ? -8.606 -4.429 9.253 1.00 93.75 90 HIS A N 1
ATOM 734 C CA . HIS A 1 90 ? -8.129 -3.103 8.873 1.00 93.75 90 HIS A CA 1
ATOM 735 C C . HIS A 1 90 ? -8.234 -2.095 10.018 1.00 93.75 90 HIS A C 1
ATOM 737 O O . HIS A 1 90 ? -7.310 -1.302 10.206 1.00 93.75 90 HIS A O 1
ATOM 743 N N . VAL A 1 91 ? -9.291 -2.162 10.835 1.00 92.25 91 VAL A N 1
ATOM 744 C CA . VAL A 1 91 ? -9.473 -1.261 11.987 1.00 92.25 91 VAL A CA 1
ATOM 745 C C . VAL A 1 91 ? -8.309 -1.422 12.961 1.00 92.25 91 VAL A C 1
ATOM 747 O O . VAL A 1 91 ? -7.639 -0.449 13.314 1.00 92.25 91 VAL A O 1
ATOM 750 N N . ILE A 1 92 ? -8.019 -2.663 13.368 1.00 92.56 92 ILE A N 1
ATOM 751 C CA . ILE A 1 92 ? -6.948 -2.922 14.333 1.00 92.56 92 ILE A CA 1
ATOM 752 C C . ILE A 1 92 ? -5.571 -2.585 13.761 1.00 92.56 92 ILE A C 1
ATOM 754 O O . ILE A 1 92 ? -4.706 -2.100 14.490 1.00 92.56 92 ILE A O 1
ATOM 758 N N . HIS A 1 93 ? -5.387 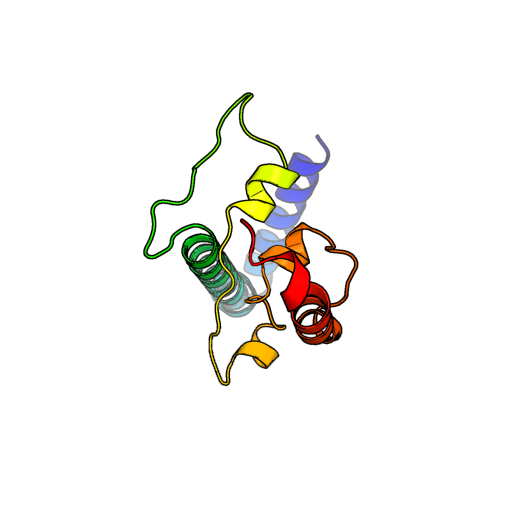-2.789 12.455 1.00 93.44 93 HIS A N 1
ATOM 759 C CA . HIS A 1 93 ? -4.157 -2.433 11.765 1.00 93.44 93 HIS A CA 1
ATOM 760 C C . HIS A 1 93 ? -3.910 -0.919 11.797 1.00 93.44 93 HIS A C 1
ATOM 762 O O . HIS A 1 93 ? -2.778 -0.504 12.026 1.00 93.44 93 HIS A O 1
ATOM 768 N N . HIS A 1 94 ? -4.947 -0.089 11.642 1.00 92.94 94 HIS A N 1
ATOM 769 C CA . HIS A 1 94 ? -4.806 1.365 11.794 1.00 92.94 94 HIS A CA 1
ATOM 770 C C . HIS A 1 94 ? -4.550 1.795 13.233 1.00 92.94 94 HIS A C 1
ATOM 772 O O . HIS A 1 94 ? -3.796 2.736 13.463 1.00 92.94 94 HIS A O 1
ATOM 778 N N . LEU A 1 95 ? -5.156 1.128 14.216 1.00 91.31 95 LEU A N 1
ATOM 779 C CA . LEU A 1 95 ? -4.943 1.478 15.623 1.00 91.31 95 LEU A CA 1
ATOM 780 C C . LEU A 1 95 ? -3.550 1.071 16.119 1.00 91.31 95 LEU A C 1
ATOM 782 O O . LEU A 1 95 ? -2.931 1.807 16.889 1.00 91.31 95 LEU A O 1
ATOM 786 N N . PHE A 1 96 ? -3.051 -0.080 15.668 1.00 92.62 96 PHE A N 1
ATOM 787 C CA . PHE A 1 96 ? -1.781 -0.654 16.107 1.00 92.62 96 PHE A CA 1
ATOM 788 C C . PHE A 1 96 ? -0.999 -1.250 14.924 1.00 92.62 96 PHE A C 1
ATOM 790 O O . PHE A 1 96 ? -0.805 -2.468 14.859 1.00 92.62 96 PHE A O 1
ATOM 797 N N . PRO A 1 97 ? -0.488 -0.419 13.997 1.00 92.31 97 PRO A N 1
ATOM 798 C CA . PRO A 1 97 ? 0.239 -0.889 12.811 1.00 92.31 97 PRO A CA 1
ATOM 799 C C . PRO A 1 97 ? 1.531 -1.656 13.138 1.00 92.31 97 PRO A C 1
ATOM 801 O O . PRO A 1 97 ? 2.097 -2.324 12.275 1.00 92.31 97 PRO A O 1
ATOM 804 N N . GLN A 1 98 ? 2.010 -1.574 14.381 1.00 95.94 98 GLN A N 1
ATOM 805 C CA . GLN A 1 98 ? 3.154 -2.324 14.895 1.00 95.94 98 GLN A CA 1
ATOM 806 C C . GLN A 1 98 ? 2.841 -3.806 15.149 1.00 95.94 98 GLN A C 1
ATOM 808 O O . GLN A 1 98 ? 3.775 -4.602 15.258 1.00 95.94 98 GLN A O 1
ATOM 813 N N . ILE A 1 99 ? 1.563 -4.190 15.267 1.00 95.19 99 ILE A N 1
ATOM 814 C CA . ILE A 1 99 ? 1.176 -5.598 15.381 1.00 95.19 99 ILE A CA 1
ATOM 815 C C . ILE A 1 99 ? 1.410 -6.249 14.015 1.00 95.19 99 ILE A C 1
ATOM 817 O O . ILE A 1 99 ? 0.832 -5.815 13.015 1.00 95.19 99 ILE A O 1
ATOM 821 N N . PRO A 1 100 ? 2.248 -7.292 13.928 1.00 95.06 100 PRO A N 1
ATOM 822 C CA . PRO A 1 100 ? 2.498 -7.940 12.658 1.00 95.06 100 PRO A CA 1
ATOM 823 C C . PRO A 1 100 ? 1.254 -8.697 12.185 1.00 95.06 100 PRO A C 1
ATOM 825 O O . PRO A 1 100 ? 0.462 -9.207 12.978 1.00 95.06 100 PRO A O 1
ATOM 828 N N . HIS A 1 101 ? 1.115 -8.830 10.868 1.00 93.62 101 HIS A N 1
ATOM 829 C CA . HIS A 1 101 ? -0.114 -9.310 10.238 1.00 93.62 101 HIS A CA 1
ATOM 830 C C . HIS A 1 101 ? -0.584 -10.713 10.678 1.00 93.62 101 HIS A C 1
ATOM 832 O O . HIS A 1 101 ? -1.767 -11.046 10.597 1.00 93.62 101 HIS A O 1
ATOM 838 N N . TYR A 1 102 ? 0.339 -11.553 11.148 1.00 94.06 102 TYR A N 1
ATOM 839 C CA . TYR A 1 102 ? 0.057 -12.901 11.645 1.00 94.06 102 TYR A CA 1
ATOM 840 C C . TYR A 1 102 ? -0.514 -12.930 13.076 1.00 94.06 102 TYR A C 1
ATOM 842 O O . TYR A 1 102 ? -1.026 -13.967 13.480 1.00 94.06 102 TYR A O 1
ATOM 850 N N . HIS A 1 103 ? -0.496 -11.807 13.808 1.00 95.56 103 HIS A N 1
ATOM 851 C CA . HIS A 1 103 ? -1.155 -11.645 15.115 1.00 95.56 103 HIS A CA 1
ATOM 852 C C . HIS A 1 103 ? -2.420 -10.770 15.062 1.00 95.56 103 HIS A C 1
ATOM 854 O O . HIS A 1 103 ? -3.094 -10.610 16.077 1.00 95.56 103 HIS A O 1
ATOM 860 N N . LEU A 1 104 ? -2.793 -10.208 13.904 1.00 93.75 104 LEU A N 1
ATOM 861 C CA . LEU A 1 104 ? -3.944 -9.296 13.833 1.00 93.75 104 LEU A CA 1
ATOM 862 C C . LEU A 1 104 ? -5.275 -9.994 14.143 1.00 93.75 104 LEU A C 1
ATOM 864 O O . LEU A 1 104 ? -6.109 -9.427 14.838 1.00 93.75 104 LEU A O 1
ATOM 868 N N . VAL A 1 105 ? -5.459 -11.241 13.702 1.00 93.25 105 VAL A N 1
ATOM 869 C CA . VAL A 1 105 ? -6.682 -12.019 13.990 1.00 93.25 105 VAL A CA 1
ATOM 870 C C . VAL A 1 105 ? -6.843 -12.272 15.496 1.00 93.25 105 VAL A C 1
ATOM 872 O O . VAL A 1 105 ? -7.941 -12.161 16.043 1.00 93.25 105 VAL A O 1
ATOM 875 N N . GLU A 1 106 ? -5.737 -12.562 16.184 1.00 93.31 106 GLU A N 1
ATOM 876 C CA . GLU A 1 106 ? -5.696 -12.715 17.642 1.00 93.31 106 GLU A CA 1
ATOM 877 C C . GLU A 1 106 ? -5.998 -11.384 18.350 1.00 93.31 106 GLU A C 1
ATOM 879 O O . GLU A 1 106 ? -6.772 -11.349 19.311 1.00 93.31 106 GLU A O 1
ATOM 884 N N . ALA A 1 107 ? -5.451 -10.277 17.839 1.00 92.25 107 ALA A N 1
ATOM 885 C CA . ALA A 1 107 ? -5.691 -8.938 18.370 1.00 92.25 107 ALA A CA 1
ATOM 886 C C . ALA A 1 107 ? -7.166 -8.518 18.248 1.00 92.25 107 ALA A C 1
ATOM 888 O O . ALA A 1 107 ? -7.745 -8.052 19.232 1.00 92.25 107 ALA A O 1
ATOM 889 N N . VAL A 1 108 ? -7.801 -8.744 17.089 1.00 90.75 108 VAL A N 1
ATOM 890 C CA . VAL A 1 108 ? -9.247 -8.515 16.903 1.00 90.75 108 VAL A CA 1
ATOM 891 C C . VAL A 1 108 ? -10.053 -9.360 17.888 1.00 90.75 108 VAL A C 1
ATOM 893 O O . VAL A 1 108 ? -10.917 -8.837 18.589 1.00 90.75 108 VAL A O 1
ATOM 896 N N . SER A 1 109 ? -9.733 -10.653 18.002 1.00 88.88 109 SER A N 1
ATOM 897 C CA . SER A 1 109 ? -10.445 -11.577 18.899 1.00 88.88 109 SER A CA 1
ATOM 898 C C . SER A 1 109 ? -10.359 -11.145 20.368 1.00 88.88 109 SER A C 1
ATOM 900 O O . SER A 1 109 ? -11.332 -11.263 21.111 1.00 88.88 109 SER A O 1
ATOM 902 N N . SER A 1 110 ? -9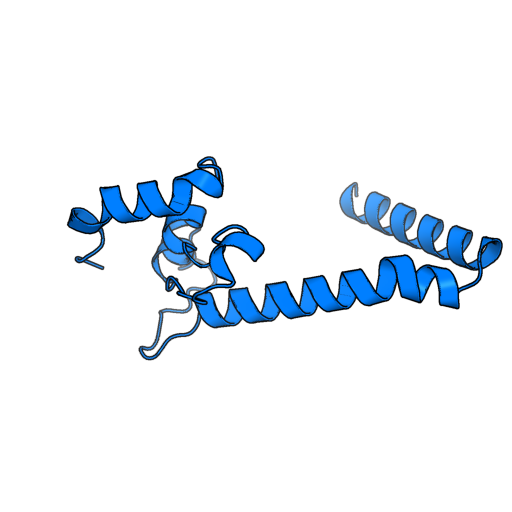.216 -10.592 20.778 1.00 86.69 110 SER A N 1
ATOM 903 C CA . SER A 1 110 ? -8.975 -10.107 22.144 1.00 86.69 110 SER A CA 1
ATOM 904 C C . SER A 1 110 ? -9.698 -8.791 22.457 1.00 86.69 110 SER A C 1
ATOM 906 O O . SER A 1 110 ? -10.025 -8.523 23.613 1.00 86.69 110 SER A O 1
ATOM 908 N N . LEU A 1 111 ? -9.965 -7.971 21.437 1.00 75.69 111 LEU A N 1
ATOM 909 C CA . LEU A 1 111 ? -10.628 -6.667 21.556 1.00 75.69 111 LEU A CA 1
ATOM 910 C C . LEU A 1 111 ? -12.128 -6.710 21.250 1.00 75.69 111 LEU A C 1
ATOM 912 O O . LEU A 1 111 ? -12.828 -5.737 21.529 1.00 75.69 111 LEU A O 1
ATOM 916 N N . HIS A 1 112 ? -12.644 -7.840 20.764 1.00 61.38 112 HIS A N 1
ATOM 9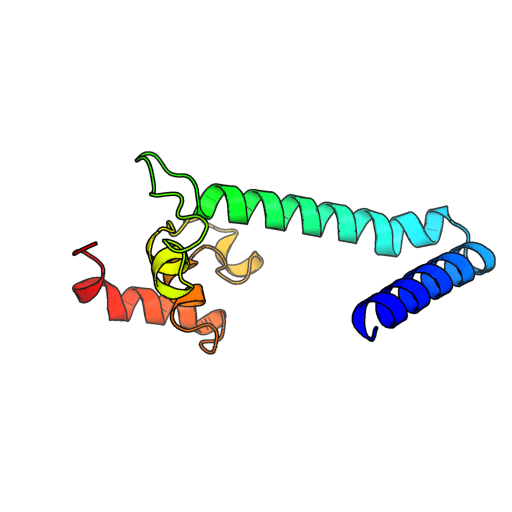17 C CA . HIS A 1 112 ? -14.067 -8.065 20.500 1.00 61.38 112 HIS A CA 1
ATOM 918 C C . HIS A 1 112 ? -15.021 -7.644 21.650 1.00 61.38 112 HIS A C 1
ATOM 920 O O . HIS A 1 112 ? -16.108 -7.154 21.351 1.00 61.38 112 HIS A O 1
ATOM 926 N N . PRO A 1 113 ? -14.660 -7.720 22.954 1.00 52.94 113 PRO A N 1
ATOM 927 C CA . PRO A 1 113 ? -15.513 -7.194 24.027 1.00 52.94 113 PRO A CA 1
ATOM 928 C C . PRO A 1 113 ? -15.621 -5.657 24.087 1.00 52.94 113 PRO A C 1
ATOM 930 O O . PRO A 1 113 ? -16.531 -5.144 24.732 1.00 52.94 113 PRO A O 1
ATOM 933 N N . LEU A 1 114 ? -14.692 -4.916 23.471 1.00 54.59 114 LEU A N 1
ATOM 934 C CA . LEU A 1 114 ? -14.532 -3.461 23.624 1.00 54.59 114 LEU A CA 1
ATOM 935 C C . LEU A 1 114 ? -14.935 -2.657 22.377 1.00 54.59 114 LEU A C 1
ATOM 937 O O . LEU A 1 114 ? -15.292 -1.489 22.506 1.00 54.59 114 LEU A O 1
ATOM 941 N N . VAL A 1 115 ? -14.898 -3.262 21.186 1.00 52.91 115 VAL A N 1
ATOM 942 C CA . VAL A 1 115 ? -15.144 -2.570 19.900 1.00 52.91 115 VAL A CA 1
ATOM 943 C C . VAL A 1 115 ? -16.623 -2.629 19.466 1.00 52.91 115 VAL A C 1
ATOM 945 O O . VAL A 1 115 ? -17.018 -1.927 18.549 1.00 52.91 115 VAL A O 1
ATOM 948 N N . LEU A 1 116 ? -17.486 -3.364 20.183 1.00 46.03 116 LEU A N 1
ATOM 949 C CA . LEU A 1 116 ? -18.947 -3.418 19.954 1.00 46.03 116 LEU A CA 1
ATOM 950 C C . LEU A 1 116 ? -19.712 -2.115 20.294 1.00 46.03 116 LEU A C 1
ATOM 952 O O . LEU A 1 116 ? -20.939 -2.098 20.226 1.00 46.03 116 LEU A O 1
ATOM 956 N N . PHE A 1 117 ? -19.019 -1.043 20.690 1.00 37.59 117 PHE A N 1
ATOM 957 C CA . PHE A 1 117 ? -19.627 0.222 21.128 1.00 37.59 117 PHE A CA 1
ATOM 958 C C . PHE A 1 117 ? -19.422 1.406 20.169 1.00 37.59 117 PHE A C 1
ATOM 960 O O . PHE A 1 117 ? -19.813 2.521 20.521 1.00 37.59 117 PHE A O 1
ATOM 967 N N . PHE A 1 118 ? -18.853 1.185 18.981 1.00 40.81 118 PHE A N 1
ATOM 968 C CA . PHE A 1 118 ? -18.724 2.207 17.939 1.00 40.81 118 PHE A CA 1
ATOM 969 C C . PHE A 1 118 ? -19.303 1.730 16.611 1.00 40.81 118 PHE A C 1
ATOM 971 O O . PHE A 1 118 ? -19.075 0.551 16.263 1.00 40.81 118 PHE A O 1
#